Protein AF-A0A8J3Y4W3-F1 (afdb_monomer_lite)

Foldseek 3Di:
DDPVVLVVLVVCVVVVNVVSLVVQLVVCLVVLVLVSLVVSVVVPDPSSLVSNLVSCLVVVVLVSLVVSVVVVNVSSVVSNCVSVVD

Organism: NCBI:txid42233

Structure (mmCIF, N/CA/C/O backbone):
data_AF-A0A8J3Y4W3-F1
#
_entry.id   AF-A0A8J3Y4W3-F1
#
loop_
_atom_site.group_PDB
_atom_site.id
_atom_site.type_symbol
_atom_site.label_atom_id
_atom_site.label_alt_id
_atom_site.label_comp_id
_atom_site.label_asym_id
_atom_site.label_entity_id
_atom_site.label_seq_id
_atom_site.pdbx_PDB_ins_code
_atom_site.Cartn_x
_atom_site.Cartn_y
_atom_site.Cartn_z
_atom_site.occupancy
_atom_site.B_iso_or_equiv
_atom_site.auth_seq_id
_atom_site.auth_comp_id
_atom_site.auth_asym_id
_atom_site.auth_atom_id
_atom_site.pdbx_PDB_model_num
ATOM 1 N N . MET A 1 1 ? 8.375 12.108 -13.267 1.00 83.81 1 MET A N 1
ATOM 2 C CA . MET A 1 1 ? 8.056 10.885 -14.019 1.00 83.81 1 MET A CA 1
ATOM 3 C C . MET A 1 1 ? 6.934 11.193 -14.994 1.00 83.81 1 MET A C 1
ATOM 5 O O . MET A 1 1 ? 5.939 11.785 -14.590 1.00 83.81 1 MET A O 1
ATOM 9 N N . THR A 1 2 ? 7.141 10.868 -16.259 1.00 94.62 2 THR A N 1
ATOM 10 C CA . THR A 1 2 ? 6.177 10.958 -17.360 1.00 94.62 2 THR A CA 1
ATOM 11 C C . THR A 1 2 ? 5.280 9.718 -17.398 1.00 94.62 2 THR A C 1
ATOM 13 O O . THR A 1 2 ? 5.610 8.696 -16.795 1.00 94.62 2 THR A O 1
ATOM 16 N N . ASP A 1 3 ? 4.171 9.779 -18.141 1.00 93.31 3 ASP A N 1
ATOM 17 C CA . ASP A 1 3 ? 3.277 8.624 -18.318 1.00 93.31 3 ASP A CA 1
ATOM 18 C C . ASP A 1 3 ? 3.993 7.428 -18.961 1.00 93.31 3 ASP A C 1
ATOM 20 O O . ASP A 1 3 ? 3.742 6.283 -18.591 1.00 93.31 3 ASP A O 1
ATOM 24 N N . GLN A 1 4 ? 4.923 7.691 -19.887 1.00 96.25 4 GLN A N 1
ATOM 25 C CA . GLN A 1 4 ? 5.711 6.646 -20.538 1.00 96.25 4 GLN A CA 1
ATOM 26 C C . GLN A 1 4 ? 6.677 5.976 -19.555 1.00 96.25 4 GLN A C 1
ATOM 28 O O . GLN A 1 4 ? 6.703 4.754 -19.474 1.00 96.25 4 GLN A O 1
ATOM 33 N N . GLU A 1 5 ? 7.423 6.759 -18.770 1.00 96.69 5 GLU A N 1
ATOM 34 C CA . GLU A 1 5 ? 8.337 6.218 -17.751 1.00 96.69 5 GLU A CA 1
ATOM 35 C C . GLU A 1 5 ? 7.582 5.373 -16.716 1.00 96.69 5 GLU A C 1
ATOM 37 O O . GLU A 1 5 ? 8.052 4.312 -16.313 1.00 96.69 5 GLU A O 1
ATOM 42 N N . TYR A 1 6 ? 6.381 5.808 -16.326 1.00 95.38 6 TYR A N 1
ATOM 43 C CA . TYR A 1 6 ? 5.536 5.056 -15.403 1.00 95.38 6 TYR A CA 1
ATOM 44 C C . TYR A 1 6 ? 4.996 3.758 -16.029 1.00 95.38 6 TYR A C 1
ATOM 46 O O . TYR A 1 6 ? 4.962 2.716 -15.372 1.00 95.38 6 TYR A O 1
ATOM 54 N N . ALA A 1 7 ? 4.608 3.786 -17.308 1.00 96.50 7 ALA A N 1
ATOM 55 C CA . ALA A 1 7 ? 4.174 2.595 -18.036 1.00 96.50 7 ALA A CA 1
ATOM 56 C C . ALA A 1 7 ? 5.312 1.574 -18.207 1.00 96.50 7 ALA A C 1
ATOM 58 O O . ALA A 1 7 ? 5.100 0.379 -17.984 1.00 96.50 7 ALA A O 1
ATOM 59 N N . ASP A 1 8 ? 6.518 2.039 -18.535 1.00 97.88 8 ASP A N 1
ATOM 60 C CA . ASP A 1 8 ? 7.708 1.194 -18.657 1.00 97.88 8 ASP A CA 1
ATOM 61 C C . ASP A 1 8 ? 8.072 0.565 -17.303 1.00 97.88 8 ASP A C 1
ATOM 63 O O . ASP A 1 8 ? 8.380 -0.629 -17.227 1.00 97.88 8 ASP A O 1
ATOM 67 N N . LEU A 1 9 ? 7.953 1.331 -16.215 1.00 97.56 9 LEU A N 1
ATOM 68 C CA . LEU A 1 9 ? 8.148 0.830 -14.857 1.00 97.56 9 LEU A CA 1
ATOM 69 C C . LEU A 1 9 ? 7.116 -0.254 -14.498 1.00 97.56 9 LEU A C 1
ATOM 71 O O . LEU A 1 9 ? 7.485 -1.329 -14.019 1.00 97.56 9 LEU A O 1
ATOM 75 N N . ARG A 1 10 ? 5.831 -0.033 -14.810 1.00 96.44 10 ARG A N 1
ATOM 76 C CA . ARG A 1 10 ? 4.773 -1.046 -14.639 1.00 96.44 10 ARG A CA 1
ATOM 77 C C . ARG A 1 10 ? 5.037 -2.312 -15.445 1.00 96.44 10 ARG A C 1
ATOM 79 O O . ARG A 1 10 ? 4.795 -3.406 -14.933 1.00 96.44 10 ARG A O 1
ATOM 86 N N . ALA A 1 11 ? 5.527 -2.185 -16.675 1.00 97.50 11 ALA A N 1
ATOM 87 C CA . ALA A 1 11 ? 5.849 -3.330 -17.521 1.00 97.50 11 ALA A CA 1
ATOM 88 C C . ALA A 1 11 ? 6.995 -4.166 -16.932 1.00 97.50 11 ALA A C 1
ATOM 90 O O . ALA A 1 11 ? 6.891 -5.391 -16.876 1.00 97.50 11 ALA A O 1
ATOM 91 N N . ARG A 1 12 ? 8.051 -3.514 -16.429 1.00 98.12 12 ARG A N 1
ATOM 92 C CA . ARG A 1 12 ? 9.166 -4.185 -15.741 1.00 98.12 12 ARG A CA 1
ATOM 93 C C . ARG A 1 12 ? 8.703 -4.912 -14.483 1.00 98.12 12 ARG A C 1
ATOM 95 O O . ARG A 1 12 ? 8.981 -6.100 -14.334 1.00 98.12 12 ARG A O 1
ATOM 102 N N . ALA A 1 13 ? 7.930 -4.245 -13.628 1.00 97.56 13 ALA A N 1
ATOM 103 C CA . ALA A 1 13 ? 7.376 -4.857 -12.421 1.00 97.56 13 ALA A CA 1
ATOM 104 C C . ALA A 1 13 ? 6.503 -6.082 -12.749 1.00 97.56 13 ALA A C 1
ATOM 106 O O . ALA A 1 13 ? 6.628 -7.129 -12.116 1.00 97.56 13 ALA A O 1
ATOM 107 N N . ALA A 1 14 ? 5.663 -5.994 -13.787 1.00 95.62 14 ALA A N 1
ATOM 108 C CA . ALA A 1 14 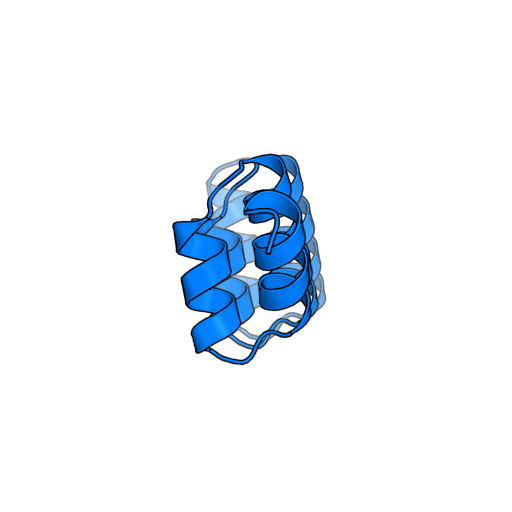? 4.853 -7.121 -14.257 1.00 95.62 14 ALA A CA 1
ATOM 109 C C . ALA A 1 14 ? 5.692 -8.285 -14.818 1.00 95.62 14 ALA A C 1
ATOM 111 O O . ALA A 1 14 ? 5.250 -9.431 -14.778 1.00 95.62 14 ALA A O 1
ATOM 112 N N . ALA A 1 15 ? 6.901 -8.007 -15.311 1.00 96.44 15 ALA A N 1
ATOM 113 C CA . ALA A 1 15 ? 7.869 -9.015 -15.735 1.00 96.44 15 ALA A CA 1
ATOM 114 C C . ALA A 1 15 ? 8.680 -9.621 -14.568 1.00 96.44 15 ALA A C 1
ATOM 116 O O . ALA A 1 15 ? 9.534 -10.474 -14.808 1.00 96.44 15 ALA A O 1
ATOM 117 N N . GLY A 1 16 ? 8.409 -9.218 -13.320 1.00 94.00 16 GLY A N 1
ATOM 118 C CA . GLY A 1 16 ? 9.071 -9.733 -12.118 1.00 94.00 16 GLY A CA 1
ATOM 119 C C . GLY A 1 16 ? 10.309 -8.946 -11.682 1.00 94.00 16 GLY A C 1
ATOM 120 O O . GLY A 1 16 ? 11.075 -9.437 -10.858 1.00 94.00 16 GLY A O 1
ATOM 121 N N . ASP A 1 17 ? 10.524 -7.744 -12.219 1.00 97.75 17 ASP A N 1
ATOM 122 C CA . ASP A 1 17 ? 11.581 -6.845 -11.750 1.00 97.75 17 ASP A CA 1
ATOM 123 C C . ASP A 1 17 ? 11.228 -6.307 -10.351 1.00 97.75 17 ASP A C 1
ATOM 125 O O . ASP A 1 17 ? 10.334 -5.472 -10.194 1.00 97.75 17 ASP A O 1
ATOM 129 N N . HIS A 1 18 ? 11.917 -6.819 -9.328 1.00 96.38 18 HIS A N 1
ATOM 130 C CA . HIS A 1 18 ? 11.678 -6.458 -7.931 1.00 96.38 18 HIS A CA 1
ATOM 131 C C . HIS A 1 18 ? 12.015 -4.997 -7.619 1.00 96.38 18 HIS A C 1
ATOM 133 O O . HIS A 1 18 ? 11.303 -4.381 -6.826 1.00 96.38 18 HIS A O 1
ATOM 139 N N . ASP A 1 19 ? 13.035 -4.425 -8.264 1.00 97.62 19 ASP A N 1
ATOM 140 C CA . ASP A 1 19 ? 13.385 -3.015 -8.072 1.00 97.62 19 ASP A CA 1
ATOM 141 C C . ASP A 1 19 ? 12.268 -2.124 -8.627 1.00 97.62 19 ASP A C 1
ATOM 143 O O . ASP A 1 19 ? 11.844 -1.166 -7.982 1.00 97.62 19 ASP A O 1
ATOM 147 N N . ALA A 1 20 ? 11.710 -2.497 -9.785 1.00 98.06 20 ALA A N 1
ATOM 148 C CA . ALA A 1 20 ? 10.565 -1.798 -10.360 1.00 98.06 20 ALA A CA 1
ATOM 149 C C . ALA A 1 20 ? 9.301 -1.910 -9.490 1.00 98.06 20 ALA A C 1
ATOM 151 O O . ALA A 1 20 ? 8.527 -0.957 -9.408 1.00 98.06 20 ALA A O 1
ATOM 152 N N . VAL A 1 21 ? 9.081 -3.054 -8.829 1.00 98.38 21 VAL A N 1
ATOM 153 C CA . VAL A 1 21 ? 7.994 -3.196 -7.845 1.00 98.38 21 VAL A CA 1
ATOM 154 C C . VAL A 1 21 ? 8.206 -2.231 -6.681 1.00 98.38 21 VAL A C 1
ATOM 156 O O . VAL A 1 21 ? 7.272 -1.509 -6.343 1.00 98.38 21 VAL A O 1
ATOM 159 N N . GLY A 1 22 ? 9.409 -2.186 -6.102 1.00 98.31 22 GLY A N 1
ATOM 160 C CA . GLY A 1 22 ? 9.725 -1.291 -4.985 1.00 98.31 22 GLY A CA 1
ATOM 161 C C . GLY A 1 22 ? 9.522 0.184 -5.336 1.00 98.31 22 GLY A C 1
ATOM 162 O O . GLY A 1 22 ? 8.881 0.917 -4.585 1.00 98.31 22 GLY A O 1
ATOM 163 N N . GLU A 1 23 ? 9.977 0.602 -6.519 1.00 98.19 23 GLU A N 1
ATOM 164 C CA . GLU A 1 23 ? 9.793 1.976 -6.999 1.00 98.19 23 GLU A CA 1
ATOM 165 C C . GLU A 1 23 ? 8.305 2.325 -7.188 1.00 98.19 23 GLU A C 1
ATOM 167 O O . GLU A 1 23 ? 7.870 3.414 -6.809 1.00 98.19 23 GLU A O 1
ATOM 172 N N . LEU A 1 24 ? 7.491 1.397 -7.709 1.00 98.44 24 LEU A N 1
ATOM 173 C CA . LEU A 1 24 ? 6.044 1.611 -7.820 1.00 98.44 24 LEU A CA 1
ATOM 174 C C . LEU A 1 24 ? 5.351 1.687 -6.460 1.00 98.44 24 LEU A C 1
ATOM 176 O O . LEU A 1 24 ? 4.422 2.480 -6.329 1.00 98.44 24 LEU A O 1
ATOM 180 N N . VAL A 1 25 ? 5.774 0.890 -5.473 1.00 98.50 25 VAL A N 1
ATOM 181 C CA . VAL A 1 25 ? 5.225 0.960 -4.108 1.00 98.50 25 VAL A CA 1
ATOM 182 C C . VAL A 1 25 ? 5.478 2.338 -3.514 1.00 98.50 25 VAL A C 1
ATOM 184 O O . VAL A 1 25 ? 4.525 2.988 -3.097 1.00 98.50 25 VAL A O 1
ATOM 187 N N . GLN A 1 26 ? 6.723 2.823 -3.563 1.00 97.69 26 GLN A N 1
ATOM 188 C CA . GLN A 1 26 ? 7.072 4.151 -3.049 1.00 97.69 26 GLN A CA 1
ATOM 189 C C . GLN A 1 26 ? 6.275 5.259 -3.745 1.00 97.69 26 GLN A C 1
ATOM 191 O O . GLN A 1 26 ? 5.637 6.075 -3.085 1.00 97.69 26 GLN A O 1
ATOM 196 N N . LEU A 1 27 ? 6.242 5.255 -5.082 1.00 97.06 27 LEU A N 1
ATOM 197 C CA . LEU A 1 27 ? 5.494 6.252 -5.852 1.00 97.06 27 LEU A CA 1
ATOM 198 C C . LEU A 1 27 ? 3.992 6.222 -5.559 1.00 97.06 27 LEU A C 1
ATOM 200 O O . LEU A 1 27 ? 3.347 7.271 -5.576 1.00 97.06 27 LEU A O 1
ATOM 204 N N . ALA A 1 28 ? 3.419 5.036 -5.363 1.00 97.31 28 ALA A N 1
ATOM 205 C CA . ALA A 1 28 ? 2.003 4.892 -5.075 1.00 97.31 28 ALA A CA 1
ATOM 206 C C . ALA A 1 28 ? 1.674 5.335 -3.641 1.00 97.31 28 ALA A C 1
ATOM 208 O O . ALA A 1 28 ? 0.693 6.055 -3.468 1.00 97.31 28 ALA A O 1
ATOM 209 N N . GLY A 1 29 ? 2.515 5.001 -2.656 1.00 95.38 29 GLY A N 1
ATOM 210 C CA . GLY A 1 29 ? 2.405 5.487 -1.276 1.00 95.38 29 GLY A CA 1
ATOM 211 C C . GLY A 1 29 ? 2.449 7.013 -1.200 1.00 95.38 29 GLY A C 1
ATOM 212 O O . GLY A 1 29 ? 1.492 7.639 -0.751 1.00 95.38 29 GLY A O 1
ATOM 213 N N . GLU A 1 30 ? 3.474 7.637 -1.790 1.00 94.75 30 GLU A N 1
ATOM 214 C CA . GLU A 1 30 ? 3.629 9.104 -1.820 1.00 94.75 30 GLU A CA 1
ATOM 215 C C . GLU A 1 30 ? 2.438 9.838 -2.462 1.00 94.75 30 GLU A C 1
ATOM 217 O O . GLU A 1 30 ? 2.163 10.998 -2.146 1.00 94.75 30 GLU A O 1
ATOM 222 N N . ARG A 1 31 ? 1.738 9.185 -3.396 1.00 94.25 31 ARG A N 1
ATOM 223 C CA . ARG A 1 31 ? 0.580 9.750 -4.106 1.00 94.25 31 ARG A CA 1
ATOM 224 C C . ARG A 1 31 ? -0.761 9.379 -3.476 1.00 94.25 31 ARG A C 1
ATOM 226 O O . ARG A 1 31 ? -1.780 9.891 -3.940 1.00 94.25 31 ARG A O 1
ATOM 233 N N . GLY A 1 32 ? -0.784 8.481 -2.491 1.00 94.31 32 GLY A N 1
ATOM 234 C CA . GLY A 1 32 ? -2.015 7.869 -1.989 1.00 94.31 32 GLY A CA 1
ATOM 235 C C . GLY A 1 32 ? -2.760 7.048 -3.051 1.00 94.31 32 GLY A C 1
ATOM 236 O O . GLY A 1 32 ? -3.988 6.962 -3.022 1.00 94.31 32 GLY A O 1
ATOM 237 N N . ASP A 1 33 ? -2.052 6.468 -4.027 1.00 96.50 33 ASP A N 1
ATOM 238 C CA . ASP A 1 33 ? -2.648 5.635 -5.078 1.00 96.50 33 ASP A CA 1
ATOM 239 C C . ASP A 1 33 ? -2.956 4.226 -4.545 1.00 96.50 33 ASP A C 1
ATOM 241 O O . ASP A 1 33 ? -2.248 3.246 -4.800 1.00 96.50 33 ASP A O 1
ATOM 245 N N . LEU A 1 34 ? -4.064 4.124 -3.807 1.00 96.69 34 LEU A N 1
ATOM 246 C CA . LEU A 1 34 ? -4.548 2.862 -3.241 1.00 96.69 34 LEU A CA 1
ATOM 247 C C . LEU A 1 34 ? -4.830 1.807 -4.322 1.00 96.69 34 LEU A C 1
ATOM 249 O O . LEU A 1 34 ? -4.736 0.607 -4.061 1.00 96.69 34 LEU A O 1
ATOM 253 N N . ALA A 1 35 ? -5.188 2.221 -5.543 1.00 97.00 35 ALA A N 1
ATOM 254 C CA . ALA A 1 35 ? -5.483 1.286 -6.623 1.00 97.00 35 ALA A CA 1
ATOM 255 C C . ALA A 1 35 ? -4.211 0.583 -7.112 1.00 97.00 35 ALA A C 1
ATOM 257 O O . ALA A 1 35 ? -4.226 -0.634 -7.325 1.00 97.00 35 ALA A O 1
ATOM 258 N N . GLU A 1 36 ? -3.111 1.323 -7.254 1.00 97.56 36 GLU A N 1
ATOM 259 C CA . GLU A 1 36 ? -1.823 0.742 -7.624 1.00 97.56 36 GLU A CA 1
ATOM 260 C C . GLU A 1 36 ? -1.241 -0.120 -6.501 1.00 97.56 36 GLU A C 1
ATOM 262 O O . GLU A 1 36 ? -0.841 -1.259 -6.763 1.00 97.56 36 GLU A O 1
ATOM 267 N N . LEU A 1 37 ? -1.272 0.355 -5.251 1.00 98.31 37 LEU A N 1
ATOM 268 C CA . LEU A 1 37 ? -0.826 -0.431 -4.095 1.00 98.31 37 LEU A CA 1
ATOM 269 C C . LEU A 1 37 ? -1.587 -1.758 -3.997 1.00 98.31 37 LEU A C 1
ATOM 271 O O . LEU A 1 37 ? -0.987 -2.825 -3.866 1.00 98.31 37 LEU A O 1
ATOM 275 N N . ARG A 1 38 ? -2.909 -1.731 -4.194 1.00 97.50 38 ARG A N 1
ATOM 276 C CA . ARG A 1 38 ? -3.748 -2.935 -4.238 1.00 97.50 38 ARG A CA 1
ATOM 277 C C . ARG A 1 38 ? -3.367 -3.888 -5.361 1.00 97.50 38 ARG A C 1
ATOM 279 O O . ARG A 1 38 ? -3.356 -5.100 -5.148 1.00 97.50 38 ARG A O 1
ATOM 286 N N . ARG A 1 39 ? -3.061 -3.371 -6.553 1.00 97.06 39 ARG A N 1
ATOM 287 C CA . ARG A 1 39 ? -2.620 -4.193 -7.689 1.00 97.06 39 ARG A CA 1
ATOM 288 C C . ARG A 1 39 ? -1.307 -4.908 -7.368 1.00 97.06 39 ARG A C 1
ATOM 290 O O . ARG A 1 39 ? -1.186 -6.099 -7.646 1.00 97.06 39 ARG A O 1
ATOM 297 N N . LEU A 1 40 ? -0.347 -4.199 -6.780 1.00 97.88 40 LEU A N 1
ATOM 298 C CA . LEU A 1 40 ? 0.960 -4.744 -6.405 1.00 97.88 40 LEU A CA 1
ATOM 299 C C . LEU A 1 40 ? 0.845 -5.755 -5.255 1.00 97.88 40 LEU A C 1
ATOM 301 O O . LEU A 1 40 ? 1.449 -6.826 -5.325 1.00 97.88 40 LEU A O 1
ATOM 305 N N . ALA A 1 41 ? 0.014 -5.471 -4.250 1.00 97.12 41 ALA A N 1
ATOM 306 C CA . ALA A 1 41 ? -0.273 -6.390 -3.151 1.00 97.12 41 ALA A CA 1
ATOM 307 C C . ALA A 1 41 ? -0.925 -7.688 -3.652 1.00 97.12 41 ALA A C 1
ATOM 309 O O . ALA A 1 41 ? -0.504 -8.784 -3.287 1.00 97.12 41 ALA A O 1
ATOM 310 N N . ALA A 1 42 ? -1.896 -7.584 -4.567 1.00 95.38 42 ALA A N 1
ATOM 311 C CA . ALA A 1 42 ? -2.523 -8.744 -5.203 1.00 95.38 42 ALA A CA 1
ATOM 312 C C . ALA A 1 42 ? -1.543 -9.559 -6.067 1.00 95.38 42 ALA A C 1
ATOM 314 O O . ALA A 1 42 ? -1.718 -10.767 -6.219 1.00 95.38 42 ALA A O 1
ATOM 315 N N . ALA A 1 43 ? -0.499 -8.921 -6.604 1.00 94.88 43 ALA A N 1
ATOM 316 C CA . ALA A 1 43 ? 0.604 -9.591 -7.293 1.00 94.88 43 ALA A CA 1
ATOM 317 C C . ALA A 1 43 ? 1.635 -10.220 -6.329 1.00 94.88 43 ALA A C 1
ATOM 319 O O . ALA A 1 43 ? 2.596 -10.839 -6.784 1.00 94.88 43 ALA A O 1
ATOM 320 N N . GLY A 1 44 ? 1.433 -10.098 -5.013 1.00 94.69 44 GLY A N 1
ATOM 321 C CA . GLY A 1 44 ? 2.250 -10.729 -3.977 1.00 94.69 44 GLY A CA 1
ATOM 322 C C . GLY A 1 44 ? 3.298 -9.820 -3.331 1.00 94.69 44 GLY A C 1
ATOM 323 O O . GLY A 1 44 ? 4.104 -10.318 -2.544 1.00 94.69 44 GLY A O 1
ATOM 324 N N . SER A 1 45 ? 3.305 -8.516 -3.627 1.00 97.31 45 SER A N 1
ATOM 325 C CA . SER A 1 45 ? 4.193 -7.569 -2.944 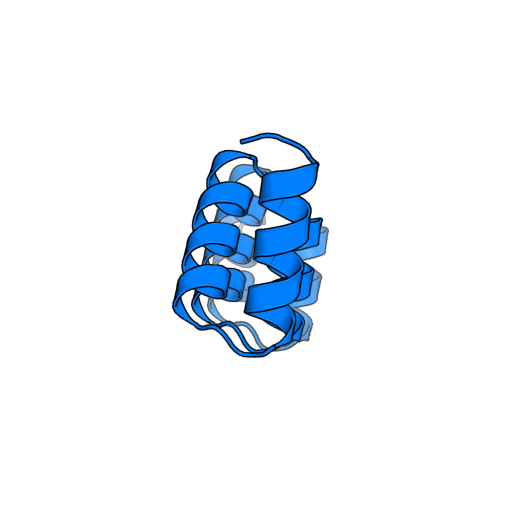1.00 97.31 45 SER A CA 1
ATOM 326 C C . SER A 1 45 ? 3.721 -7.330 -1.508 1.00 97.31 45 SER A C 1
ATOM 328 O O . SER A 1 45 ? 2.619 -6.827 -1.290 1.00 97.31 45 SER A O 1
ATOM 330 N N . ARG A 1 46 ? 4.553 -7.694 -0.527 1.00 96.38 46 ARG A N 1
ATOM 331 C CA . ARG A 1 46 ? 4.262 -7.459 0.896 1.00 96.38 46 ARG A CA 1
ATOM 332 C C . ARG A 1 46 ? 4.382 -5.984 1.248 1.00 96.38 46 ARG A C 1
ATOM 334 O O . ARG A 1 46 ? 3.446 -5.444 1.813 1.00 96.38 46 ARG A O 1
ATOM 341 N N . ASP A 1 47 ? 5.441 -5.333 0.777 1.00 97.62 47 ASP A N 1
ATOM 342 C CA . ASP A 1 47 ? 5.655 -3.897 0.977 1.00 97.62 47 ASP A CA 1
ATOM 343 C C . ASP A 1 47 ? 4.463 -3.079 0.452 1.00 97.62 47 ASP A C 1
ATOM 345 O O . ASP A 1 47 ? 4.019 -2.134 1.091 1.00 97.62 47 ASP A O 1
ATOM 349 N N . ALA A 1 48 ? 3.869 -3.491 -0.676 1.00 98.31 48 ALA A 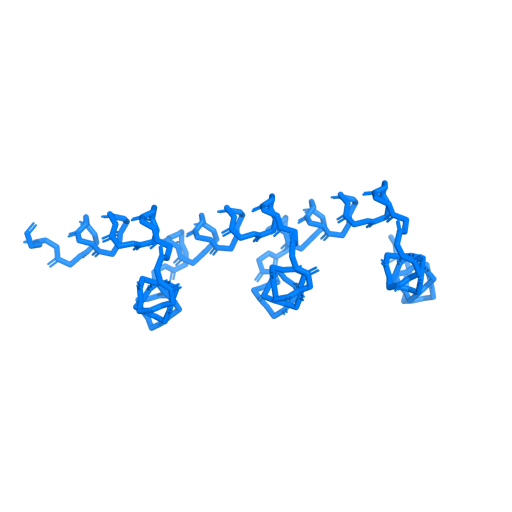N 1
ATOM 350 C CA . ALA A 1 48 ? 2.662 -2.847 -1.191 1.00 98.31 48 ALA A CA 1
ATOM 351 C C . ALA A 1 48 ? 1.435 -3.049 -0.292 1.00 98.31 48 ALA A C 1
ATOM 353 O O . ALA A 1 48 ? 0.571 -2.179 -0.234 1.00 98.31 48 ALA A O 1
ATOM 354 N N . ALA A 1 49 ? 1.314 -4.214 0.350 1.00 98.25 49 ALA A N 1
ATOM 355 C CA . ALA A 1 49 ? 0.217 -4.494 1.267 1.00 98.25 49 ALA A CA 1
ATOM 356 C C . ALA A 1 49 ? 0.352 -3.668 2.552 1.00 98.25 49 ALA A C 1
ATOM 358 O O . ALA A 1 49 ? -0.654 -3.148 3.029 1.00 98.25 49 ALA A O 1
ATOM 359 N N . ASP A 1 50 ? 1.573 -3.519 3.064 1.00 98.19 50 ASP A N 1
ATOM 360 C CA . ASP A 1 50 ? 1.872 -2.721 4.254 1.00 98.19 50 ASP A CA 1
ATOM 361 C C . ASP A 1 50 ? 1.591 -1.235 3.985 1.00 98.19 50 ASP A C 1
ATOM 363 O O . ASP A 1 50 ? 0.838 -0.598 4.723 1.00 98.19 50 ASP A O 1
ATOM 367 N N . GLU A 1 51 ? 2.091 -0.710 2.862 1.00 98.44 51 GLU A N 1
ATOM 368 C CA . GLU A 1 51 ? 1.844 0.673 2.440 1.00 98.44 51 GLU A CA 1
ATOM 369 C C . GLU A 1 51 ? 0.348 0.932 2.195 1.00 98.44 51 GLU A C 1
ATOM 371 O O . GLU A 1 51 ? -0.179 1.986 2.541 1.00 98.44 51 GLU A O 1
ATOM 376 N N . LEU A 1 52 ? -0.380 -0.048 1.644 1.00 98.56 52 LEU A N 1
ATOM 377 C CA . LEU A 1 52 ? -1.824 0.065 1.433 1.00 98.56 52 LEU A CA 1
ATOM 378 C C . LEU A 1 52 ? -2.592 0.185 2.754 1.00 98.56 52 LEU A C 1
ATOM 380 O O . LEU A 1 52 ? -3.557 0.945 2.818 1.00 98.56 52 LEU A O 1
ATOM 384 N N . VAL A 1 53 ? -2.185 -0.553 3.792 1.00 98.56 53 VAL A N 1
ATOM 385 C CA . VAL A 1 53 ? -2.777 -0.441 5.135 1.00 98.56 53 VAL A CA 1
ATOM 386 C C . VAL A 1 53 ? -2.508 0.937 5.722 1.00 98.56 53 VAL A C 1
ATOM 388 O O . VAL A 1 53 ? -3.442 1.569 6.215 1.00 98.56 53 VAL A O 1
ATOM 391 N N . GLN A 1 54 ? -1.266 1.419 5.634 1.00 97.81 54 GLN A N 1
ATOM 392 C CA . GLN A 1 54 ? -0.895 2.745 6.129 1.00 97.81 54 GLN A CA 1
ATOM 393 C C . GLN A 1 54 ? -1.695 3.842 5.425 1.00 97.81 54 GLN A C 1
ATOM 395 O O . GLN A 1 54 ? -2.401 4.602 6.086 1.00 97.81 54 GLN A O 1
ATOM 400 N N . ALA A 1 55 ? -1.683 3.858 4.092 1.00 97.12 55 ALA A N 1
ATOM 401 C CA . ALA A 1 55 ? -2.391 4.859 3.304 1.00 97.12 55 ALA A CA 1
ATOM 402 C C . ALA A 1 55 ? -3.915 4.811 3.526 1.00 97.12 55 ALA A C 1
ATOM 404 O O . ALA A 1 55 ? -4.561 5.857 3.611 1.00 97.12 55 ALA A O 1
ATOM 405 N N . ALA A 1 56 ? -4.508 3.618 3.667 1.00 97.81 56 ALA A N 1
ATOM 406 C CA . ALA A 1 56 ? -5.925 3.480 4.003 1.00 97.81 56 ALA A CA 1
ATOM 407 C C . ALA A 1 56 ? -6.238 3.989 5.421 1.00 97.81 56 ALA A C 1
ATOM 409 O O . ALA A 1 56 ? -7.251 4.661 5.614 1.00 97.81 56 ALA A O 1
ATOM 410 N N . GLY A 1 57 ? -5.370 3.716 6.399 1.00 97.25 57 GLY A N 1
ATOM 411 C CA . GLY A 1 57 ? -5.494 4.227 7.765 1.00 97.25 57 GLY A CA 1
ATOM 412 C C . GLY A 1 57 ? -5.420 5.750 7.831 1.00 97.25 57 GLY A C 1
ATOM 413 O O . GLY A 1 57 ? -6.300 6.383 8.412 1.00 97.25 57 GLY A O 1
ATOM 414 N N . GLU A 1 58 ? -4.430 6.347 7.168 1.00 95.62 58 GLU A N 1
ATOM 415 C CA . GLU A 1 58 ? -4.270 7.804 7.081 1.00 95.62 58 GLU A CA 1
ATOM 416 C C . GLU A 1 58 ? -5.452 8.480 6.374 1.00 95.62 58 GLU A C 1
ATOM 418 O O . GLU A 1 58 ? -5.903 9.548 6.792 1.00 95.62 58 GLU A O 1
ATOM 423 N N . ALA A 1 59 ? -5.992 7.845 5.331 1.00 95.44 59 ALA A N 1
ATOM 424 C CA . ALA A 1 59 ? -7.174 8.326 4.622 1.00 95.44 59 ALA A CA 1
ATOM 425 C C . ALA A 1 59 ? -8.492 8.091 5.388 1.00 95.44 59 ALA A C 1
ATOM 427 O O . ALA A 1 59 ? -9.524 8.647 5.005 1.00 95.44 59 ALA A O 1
ATOM 428 N N . GLY A 1 60 ? -8.488 7.266 6.442 1.00 96.12 60 GLY A N 1
ATOM 429 C CA . GLY A 1 60 ? -9.703 6.811 7.119 1.00 96.12 60 GLY A CA 1
ATOM 430 C C . GLY A 1 60 ? -10.588 5.910 6.245 1.00 96.12 60 GLY A C 1
ATOM 431 O O . GLY A 1 60 ? -11.804 5.863 6.443 1.00 96.12 60 GLY A O 1
ATOM 432 N N . ASP A 1 61 ? -10.005 5.207 5.270 1.00 97.69 61 ASP A N 1
ATOM 433 C CA . ASP A 1 61 ? -10.710 4.277 4.383 1.00 97.69 61 ASP A CA 1
ATOM 434 C C . ASP A 1 61 ? -10.997 2.953 5.110 1.00 97.69 61 ASP A C 1
ATOM 436 O O . ASP A 1 61 ? -10.318 1.933 4.956 1.00 97.69 61 ASP A O 1
ATOM 440 N N . LEU A 1 62 ? -12.038 2.981 5.946 1.00 97.94 62 LEU A N 1
ATOM 441 C CA . LEU A 1 62 ? -12.466 1.825 6.734 1.00 97.94 62 LEU A CA 1
ATOM 442 C C . LEU A 1 62 ? -12.917 0.650 5.858 1.00 97.94 62 LEU A C 1
ATOM 444 O O . LEU A 1 62 ? -12.836 -0.498 6.294 1.00 97.94 62 LEU A O 1
ATOM 448 N N . ASP A 1 63 ? -13.417 0.908 4.648 1.00 98.00 63 ASP A N 1
ATOM 449 C CA . ASP A 1 63 ? -13.873 -0.152 3.747 1.00 98.00 63 ASP A CA 1
ATOM 450 C C . ASP A 1 63 ? -12.686 -0.909 3.149 1.00 98.00 63 ASP A C 1
ATOM 452 O O . ASP A 1 63 ? -12.715 -2.144 3.073 1.00 98.00 63 ASP A O 1
ATOM 456 N N . GLU A 1 64 ? -11.608 -0.201 2.809 1.00 97.62 64 GLU A N 1
ATOM 457 C CA . GLU A 1 64 ? -10.354 -0.823 2.399 1.00 97.62 64 GLU A CA 1
ATOM 458 C C . GLU A 1 64 ? -9.735 -1.648 3.530 1.00 97.62 64 GLU A C 1
ATOM 460 O O . GLU A 1 64 ? -9.406 -2.821 3.321 1.00 97.62 64 GLU A O 1
ATOM 465 N N . LEU A 1 65 ? -9.652 -1.084 4.739 1.00 98.38 65 LEU A N 1
ATOM 466 C CA . LEU A 1 65 ? -9.127 -1.786 5.913 1.00 98.38 65 LEU A CA 1
ATOM 467 C C . LEU A 1 65 ? -9.948 -3.040 6.238 1.00 98.38 65 LEU A C 1
ATOM 469 O O . LEU A 1 65 ? -9.379 -4.117 6.423 1.00 98.38 65 LEU A O 1
ATOM 473 N N . ARG A 1 66 ? -11.288 -2.959 6.202 1.00 98.31 66 ARG A N 1
ATOM 474 C CA . ARG A 1 66 ? -12.175 -4.129 6.353 1.00 98.31 66 ARG A CA 1
ATOM 475 C C . ARG A 1 66 ? -11.903 -5.189 5.301 1.00 98.31 66 ARG A C 1
ATOM 477 O O . ARG A 1 66 ? -11.871 -6.376 5.627 1.00 98.31 66 ARG A O 1
ATOM 484 N N . ARG A 1 67 ? -11.718 -4.793 4.040 1.00 97.31 67 ARG A N 1
ATOM 485 C CA . ARG A 1 67 ? -11.446 -5.747 2.962 1.00 97.31 67 ARG A CA 1
ATOM 486 C C . ARG A 1 67 ? -10.110 -6.454 3.176 1.00 97.31 67 ARG A C 1
ATOM 488 O O . ARG A 1 67 ? -10.029 -7.663 2.971 1.00 97.31 67 ARG A O 1
ATOM 495 N N . LEU A 1 68 ? -9.076 -5.719 3.575 1.00 97.50 68 LEU A N 1
ATOM 496 C CA . LEU A 1 68 ? -7.752 -6.271 3.859 1.00 97.50 68 LEU A CA 1
ATOM 497 C C . LEU A 1 68 ? -7.780 -7.202 5.076 1.00 97.50 68 LEU A C 1
ATOM 499 O O . LEU A 1 68 ? -7.263 -8.318 4.993 1.00 97.50 68 LEU A O 1
ATOM 503 N N . ALA A 1 69 ? -8.463 -6.806 6.149 1.00 97.94 69 ALA A N 1
ATOM 504 C CA . ALA A 1 69 ? -8.681 -7.639 7.327 1.00 97.94 69 ALA A CA 1
ATOM 505 C C . ALA A 1 69 ? -9.427 -8.938 6.979 1.00 97.94 69 ALA A C 1
ATOM 507 O O . ALA A 1 69 ? -9.007 -10.028 7.367 1.00 97.94 69 ALA A O 1
ATOM 508 N N . ALA A 1 70 ? -10.486 -8.851 6.166 1.00 97.75 70 ALA A N 1
ATOM 509 C CA . ALA A 1 70 ? -11.226 -10.017 5.682 1.00 97.75 70 ALA A CA 1
ATOM 510 C C . ALA A 1 70 ? -10.380 -10.932 4.777 1.00 97.75 70 ALA A C 1
ATOM 512 O O . ALA A 1 70 ? -10.612 -12.140 4.731 1.00 97.75 70 ALA A O 1
ATOM 513 N N . ALA A 1 71 ? -9.382 -10.376 4.087 1.00 95.38 71 ALA A N 1
ATOM 514 C CA . ALA A 1 71 ? -8.384 -11.133 3.334 1.00 95.38 71 ALA A CA 1
ATOM 515 C C . ALA A 1 71 ? -7.263 -11.717 4.221 1.00 95.38 71 ALA A C 1
ATOM 517 O O . ALA A 1 71 ? -6.382 -12.410 3.713 1.00 95.38 71 ALA A O 1
ATOM 518 N N . GLY A 1 72 ? -7.301 -11.477 5.536 1.00 96.12 72 GLY A N 1
ATOM 519 C CA . GLY A 1 72 ? -6.365 -12.021 6.519 1.00 96.12 72 GLY A CA 1
ATOM 520 C C . GLY A 1 72 ? -5.165 -11.128 6.840 1.00 96.12 72 GLY A C 1
ATOM 521 O O . GLY A 1 72 ? -4.252 -11.597 7.522 1.00 96.12 72 GLY A O 1
ATOM 522 N N . ASN A 1 73 ? -5.139 -9.872 6.377 1.00 97.38 73 ASN A N 1
ATOM 523 C CA . ASN A 1 73 ? -4.121 -8.908 6.794 1.00 97.38 73 ASN A CA 1
ATOM 524 C C . ASN A 1 73 ? -4.400 -8.473 8.244 1.00 97.38 73 ASN A C 1
ATOM 526 O O . ASN A 1 73 ? -5.451 -7.907 8.536 1.00 97.38 73 ASN A O 1
ATOM 530 N N . ARG A 1 74 ? -3.471 -8.782 9.153 1.00 97.62 74 ARG A N 1
ATOM 531 C CA . ARG A 1 74 ? -3.633 -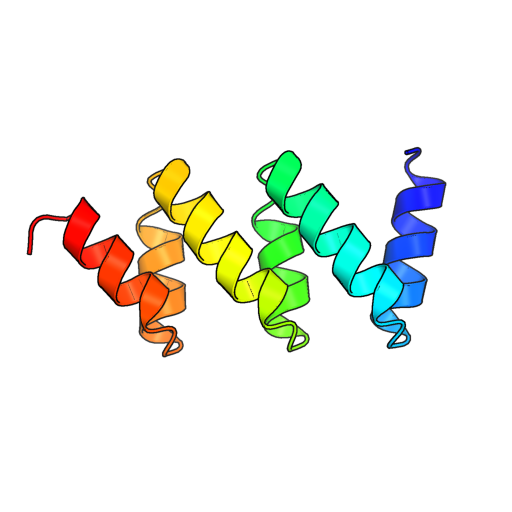8.510 10.588 1.00 97.62 74 ARG A CA 1
ATOM 532 C C . ARG A 1 74 ? -3.440 -7.038 10.916 1.00 97.62 74 ARG A C 1
ATOM 534 O O . ARG A 1 74 ? -4.265 -6.497 11.636 1.00 97.62 74 ARG A O 1
ATOM 541 N N . ASP A 1 75 ? -2.449 -6.394 10.310 1.00 97.88 75 ASP A N 1
ATOM 5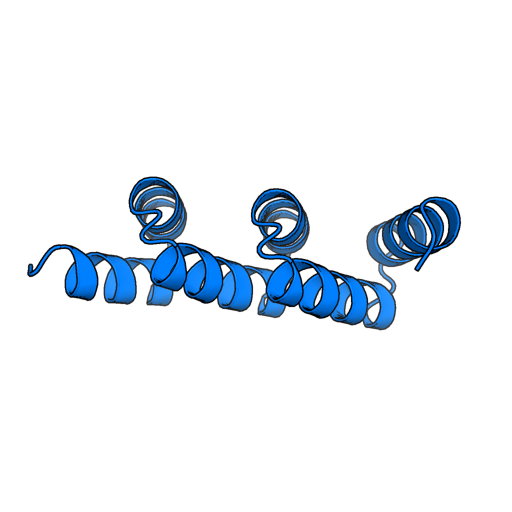42 C CA . ASP A 1 75 ? -2.180 -4.973 10.533 1.00 97.88 75 ASP A CA 1
ATOM 543 C C . ASP A 1 75 ? -3.387 -4.121 10.110 1.00 97.88 75 ASP A C 1
ATOM 545 O O . ASP A 1 75 ? -3.780 -3.192 10.807 1.00 97.88 75 ASP A O 1
ATOM 549 N N . ALA A 1 76 ? -4.069 -4.502 9.023 1.00 98.31 76 ALA A N 1
ATOM 550 C CA . ALA A 1 76 ? -5.320 -3.864 8.615 1.00 98.31 76 ALA A CA 1
ATOM 551 C C . ALA A 1 76 ? -6.445 -4.018 9.649 1.00 98.31 76 ALA A C 1
ATOM 553 O O . ALA A 1 76 ? -7.242 -3.101 9.832 1.00 98.31 76 ALA A O 1
ATOM 554 N N . ALA A 1 77 ? -6.542 -5.187 10.290 1.00 98.31 77 ALA A N 1
ATOM 555 C CA . ALA A 1 77 ? -7.542 -5.444 11.322 1.00 98.31 77 ALA A CA 1
ATOM 556 C C . ALA A 1 77 ? -7.254 -4.628 12.589 1.00 98.31 77 ALA A C 1
ATOM 558 O O . ALA A 1 77 ? -8.186 -4.082 13.176 1.00 98.31 77 ALA A O 1
ATOM 559 N N . ASP A 1 78 ? -5.979 -4.511 12.959 1.00 98.19 78 ASP A N 1
ATOM 560 C CA . ASP A 1 78 ? -5.534 -3.734 14.114 1.00 98.19 78 ASP A CA 1
ATOM 561 C C . ASP A 1 78 ? -5.804 -2.236 13.891 1.00 98.19 78 ASP A C 1
ATOM 563 O O . ASP A 1 78 ? -6.493 -1.610 14.697 1.00 98.19 78 ASP A O 1
ATOM 567 N N . VAL A 1 79 ? -5.393 -1.681 12.743 1.00 98.12 79 VAL A N 1
ATOM 568 C CA . VAL A 1 79 ? -5.677 -0.279 12.377 1.00 98.12 79 VAL A CA 1
ATOM 569 C C . VAL A 1 79 ? -7.184 -0.015 12.302 1.00 98.12 79 VAL A C 1
ATOM 571 O O .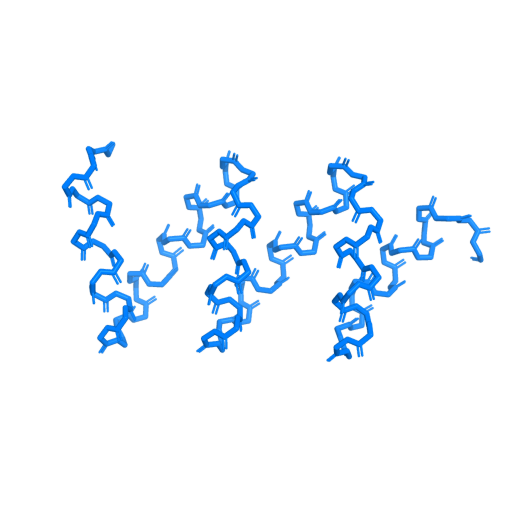 VAL A 1 79 ? -7.658 1.027 12.752 1.00 98.12 79 VAL A O 1
ATOM 574 N N . LEU A 1 80 ? -7.966 -0.953 11.755 1.00 98.25 80 LEU A N 1
ATOM 575 C CA . LEU A 1 80 ? -9.421 -0.824 11.719 1.00 98.25 80 LEU A CA 1
ATOM 576 C C . LEU A 1 80 ? -10.009 -0.702 13.130 1.00 98.25 80 LEU A C 1
ATOM 578 O O . LEU A 1 80 ? -10.828 0.188 13.343 1.00 98.25 80 LEU A O 1
ATOM 582 N N . ALA A 1 81 ? -9.595 -1.563 14.064 1.00 97.62 81 ALA A N 1
ATOM 583 C CA . ALA A 1 81 ? -10.078 -1.545 15.445 1.00 97.62 81 ALA A CA 1
ATOM 584 C C . ALA A 1 81 ? -9.702 -0.240 16.165 1.00 97.62 81 ALA A C 1
ATOM 586 O O . ALA A 1 81 ? -10.543 0.363 16.835 1.00 97.62 81 ALA A O 1
ATOM 587 N N . GLU A 1 82 ? -8.474 0.249 15.961 1.00 96.94 82 GLU A N 1
ATOM 588 C CA . GLU A 1 82 ? -8.026 1.537 16.503 1.00 96.94 82 GLU A CA 1
ATOM 589 C C . GLU A 1 82 ? -8.895 2.705 16.013 1.00 96.94 82 GLU A C 1
ATOM 591 O O . GLU A 1 82 ? -9.244 3.593 16.795 1.00 96.94 82 GLU A O 1
ATOM 596 N N . LEU A 1 83 ? -9.283 2.700 14.734 1.00 96.19 83 LEU A N 1
ATOM 597 C CA . LEU A 1 83 ? -10.103 3.757 14.140 1.00 96.19 83 LEU A CA 1
ATOM 598 C C . LEU A 1 83 ? -11.598 3.638 14.476 1.00 96.19 83 LEU A C 1
ATOM 600 O O . LEU A 1 83 ? -12.292 4.658 14.493 1.00 96.19 83 LEU A O 1
ATOM 604 N N . THR A 1 84 ? -12.120 2.431 14.726 1.00 95.69 84 THR A N 1
ATOM 605 C CA . THR A 1 84 ? -13.533 2.219 15.102 1.00 95.69 84 THR A CA 1
ATOM 606 C C . THR A 1 84 ? -13.780 2.269 16.607 1.00 95.69 84 THR A C 1
ATOM 608 O O . THR A 1 84 ? -14.932 2.437 17.012 1.00 95.69 84 THR A O 1
ATOM 611 N N . GLY A 1 85 ? -12.724 2.224 17.423 1.00 87.62 85 GLY A N 1
ATOM 612 C CA . GLY A 1 85 ? -12.812 2.294 18.881 1.00 87.62 85 GLY A CA 1
ATOM 613 C C . GLY A 1 85 ? -13.378 1.025 19.521 1.00 87.62 85 GLY A C 1
ATOM 614 O O . GLY A 1 85 ? -14.052 1.131 20.549 1.00 87.62 85 GLY A O 1
ATOM 615 N N . ASP A 1 86 ? -13.145 -0.131 18.893 1.00 58.06 86 ASP A N 1
ATOM 616 C CA . ASP A 1 86 ? -13.514 -1.457 19.414 1.00 58.06 86 ASP A CA 1
ATOM 617 C C . ASP A 1 86 ? -12.528 -1.976 20.480 1.00 58.06 86 ASP A C 1
ATOM 619 O O . ASP A 1 86 ? -11.309 -1.705 20.373 1.00 58.06 86 ASP A O 1
#

Secondary structure (DSSP, 8-state):
--HHHHHHHHHHHHTT-HHHHHHHHHHHHHHT-HHHHHHHHHTT-HHHHHHHHHHHHHHT-HHHHHHHHHTT-HHHHHHHHHHHT-

Sequence (86 aa):
MTDQEYADLRARAAAGDHDAVGELVQLAGERGDLAELRRLAAAGSRDAADELVQAAGEAGDLDELRRLAAAGNRDAADVLAELTGD

Radius of gyration: 13.48 Å; chains: 1; bounding box: 27×23×40 Å

pLDDT: mean 96.34, std 4.66, range [58.06, 98.56]